Protein AF-A0A2I1F3T6-F1 (afdb_monomer_lite)

Organism: NCBI:txid588596

InterPro domains:
  IPR010921 Trp repressor/replication initiator [SSF48295] (9-61)

Foldseek 3Di:
DDDDDDDDPPPPDPDPDDDDDDPVRLVVLLVVVVVDPLVVSCVVSVDDSVVSVVSNVVVVVVVCVVVVDPDDDDDDDDDD

pLDDT: mean 73.62, std 18.25, range [37.22, 94.0]

Sequence (80 aa):
MLRKVAYCKVKQVVKRKKTLYSIKQKIEVIKYAEEYENNKVVEHFDIHYNMVGRWVKASLTWNIKTNGKSKQSNLDIANS

Structure (mmCIF, N/CA/C/O backbone):
data_AF-A0A2I1F3T6-F1
#
_entry.id   AF-A0A2I1F3T6-F1
#
loop_
_atom_site.group_PDB
_atom_site.id
_atom_site.type_symbol
_atom_site.label_atom_id
_atom_site.label_alt_id
_atom_site.label_comp_id
_atom_site.label_asym_id
_atom_site.label_entity_id
_atom_site.label_seq_id
_atom_site.pdbx_PDB_ins_code
_atom_site.Cartn_x
_atom_site.Cartn_y
_atom_site.Cartn_z
_atom_site.occupancy
_atom_site.B_iso_or_equiv
_atom_site.auth_seq_id
_atom_site.auth_comp_id
_atom_site.auth_asym_id
_atom_site.auth_atom_id
_atom_site.pdbx_PDB_model_num
ATOM 1 N N . MET A 1 1 ? 56.469 -17.097 -20.949 1.00 48.72 1 MET A N 1
ATOM 2 C CA . MET A 1 1 ? 55.282 -17.619 -20.232 1.00 48.72 1 MET A CA 1
ATOM 3 C C . MET A 1 1 ? 54.140 -16.621 -20.384 1.00 48.72 1 MET A C 1
ATOM 5 O O . MET A 1 1 ? 54.259 -15.510 -19.884 1.00 48.72 1 MET A O 1
ATOM 9 N N . LEU A 1 2 ? 53.075 -16.962 -21.115 1.00 52.44 2 LEU A N 1
ATOM 10 C CA . LEU A 1 2 ? 51.923 -16.071 -21.306 1.00 52.44 2 LEU A CA 1
ATOM 11 C C . LEU A 1 2 ? 51.036 -16.104 -20.053 1.00 52.44 2 LEU A C 1
ATOM 13 O O . LEU A 1 2 ? 50.426 -17.127 -19.747 1.00 52.44 2 LEU A O 1
ATOM 17 N N . ARG A 1 3 ? 50.984 -14.995 -19.306 1.00 58.12 3 ARG A N 1
ATOM 18 C CA . ARG A 1 3 ? 50.085 -14.848 -18.152 1.00 58.12 3 ARG A CA 1
ATOM 19 C C . ARG A 1 3 ? 48.646 -14.710 -18.656 1.00 58.12 3 ARG A C 1
ATOM 21 O O . ARG A 1 3 ? 48.316 -13.725 -19.309 1.00 58.12 3 ARG A O 1
ATOM 28 N N . LYS A 1 4 ? 47.782 -15.678 -18.341 1.00 58.34 4 LYS A N 1
ATOM 29 C CA . LYS A 1 4 ? 46.329 -15.542 -18.523 1.00 58.34 4 LYS A CA 1
ATOM 30 C C . LYS A 1 4 ? 45.779 -14.702 -17.374 1.00 58.34 4 LYS A C 1
ATOM 32 O O . LYS A 1 4 ? 45.732 -15.165 -16.238 1.00 58.34 4 LYS A O 1
ATOM 37 N N . VAL A 1 5 ? 45.394 -13.465 -17.666 1.00 64.31 5 VAL A N 1
ATOM 38 C CA . VAL A 1 5 ? 44.715 -12.591 -16.705 1.00 64.31 5 VAL A CA 1
ATOM 39 C C . VAL A 1 5 ? 43.226 -12.929 -16.748 1.00 64.31 5 VAL A C 1
ATOM 41 O O . VAL A 1 5 ? 42.588 -12.807 -17.793 1.00 64.31 5 VAL A O 1
ATOM 44 N N . ALA A 1 6 ? 42.676 -13.411 -15.633 1.00 65.50 6 ALA A N 1
ATOM 45 C CA . ALA A 1 6 ? 41.247 -13.660 -15.504 1.00 65.50 6 ALA A CA 1
ATOM 46 C C . ALA A 1 6 ? 40.511 -12.317 -15.416 1.00 65.50 6 ALA A C 1
ATOM 48 O O . ALA A 1 6 ? 40.703 -11.558 -14.468 1.00 65.50 6 ALA A O 1
ATOM 49 N N . TYR A 1 7 ? 39.676 -12.009 -16.407 1.00 63.88 7 TYR A N 1
ATOM 50 C CA . TYR A 1 7 ? 38.798 -10.847 -16.359 1.00 63.88 7 TYR A CA 1
ATOM 51 C C . TYR A 1 7 ? 37.480 -11.244 -15.681 1.00 63.88 7 TYR A C 1
ATOM 53 O O . TYR A 1 7 ? 36.753 -12.122 -16.144 1.00 63.88 7 TYR A O 1
ATOM 61 N N . CYS A 1 8 ? 37.145 -10.596 -14.567 1.00 60.50 8 CYS A N 1
ATOM 62 C CA . CYS A 1 8 ? 35.819 -10.725 -13.972 1.00 60.50 8 CYS A CA 1
ATOM 63 C C . CYS A 1 8 ? 34.818 -9.956 -14.843 1.00 60.50 8 CYS A C 1
ATOM 65 O O . CYS A 1 8 ? 34.847 -8.727 -14.901 1.00 60.50 8 CYS A O 1
ATOM 67 N N . LYS A 1 9 ? 33.923 -10.667 -15.537 1.00 65.62 9 LYS A N 1
ATOM 68 C CA . LYS A 1 9 ? 32.839 -10.054 -16.316 1.00 65.62 9 LYS A CA 1
ATOM 69 C C . LYS A 1 9 ? 31.872 -9.359 -15.351 1.00 65.62 9 LYS A C 1
ATOM 71 O O . LYS A 1 9 ? 31.076 -10.015 -14.680 1.00 65.62 9 LYS A O 1
ATOM 76 N N . VAL A 1 10 ? 31.964 -8.033 -15.254 1.00 68.81 10 VAL A N 1
ATOM 77 C CA . VAL A 1 10 ? 31.088 -7.216 -14.406 1.00 68.81 10 VAL A CA 1
ATOM 78 C C . VAL A 1 10 ? 29.658 -7.355 -14.933 1.00 68.81 10 VAL A C 1
ATOM 80 O O . VAL A 1 10 ? 29.348 -6.915 -16.041 1.00 68.81 10 VAL A O 1
ATOM 83 N N . LYS A 1 11 ? 28.781 -8.021 -14.173 1.00 69.38 11 LYS A N 1
ATOM 84 C CA . LYS A 1 11 ? 27.354 -8.110 -14.510 1.00 69.38 11 LYS A CA 1
ATOM 85 C C . LYS A 1 11 ? 26.774 -6.696 -14.475 1.00 69.38 11 LYS A C 1
ATOM 87 O O . LYS A 1 11 ? 26.715 -6.086 -13.410 1.00 69.38 11 LYS A O 1
ATOM 92 N N . GLN A 1 12 ? 26.345 -6.176 -15.624 1.00 67.06 12 GLN A N 1
ATOM 93 C CA . GLN A 1 12 ? 25.610 -4.915 -15.671 1.00 67.06 12 GLN A CA 1
ATOM 94 C C . GLN A 1 12 ? 24.279 -5.096 -14.932 1.00 67.06 12 GLN A C 1
ATOM 96 O O . GLN A 1 12 ? 23.380 -5.798 -15.393 1.00 67.06 12 GLN A O 1
ATOM 101 N N . VAL A 1 13 ? 24.167 -4.496 -13.748 1.00 67.88 13 VAL A N 1
ATOM 102 C CA . VAL A 1 13 ? 22.922 -4.472 -12.981 1.00 67.88 13 VAL A CA 1
ATOM 103 C C . VAL A 1 13 ? 22.012 -3.440 -13.634 1.00 67.88 13 VAL A C 1
ATOM 105 O O . VAL A 1 13 ? 22.192 -2.236 -13.450 1.00 67.88 13 VAL A O 1
ATOM 108 N N . VAL A 1 14 ? 21.036 -3.906 -14.415 1.00 72.06 14 VAL A N 1
ATOM 109 C CA . VAL A 1 14 ? 19.975 -3.045 -14.947 1.00 72.06 14 VAL A CA 1
ATOM 110 C C . VAL A 1 14 ? 19.226 -2.446 -13.758 1.00 72.06 14 VAL A C 1
ATOM 112 O O . VAL A 1 14 ? 18.519 -3.146 -13.027 1.00 72.06 14 VAL A O 1
ATOM 115 N N . LYS A 1 15 ? 19.411 -1.143 -13.525 1.00 68.00 15 LYS A N 1
ATOM 116 C CA . LYS A 1 15 ? 18.699 -0.416 -12.472 1.00 68.00 15 LYS A CA 1
ATOM 117 C C . LYS A 1 15 ? 17.215 -0.392 -12.836 1.00 68.00 15 LYS A C 1
ATOM 119 O O . LYS A 1 15 ? 16.816 0.277 -13.785 1.00 68.00 15 LYS A O 1
ATOM 124 N N . ARG A 1 16 ? 16.389 -1.128 -12.088 1.00 65.56 16 ARG A N 1
ATOM 125 C CA . ARG A 1 16 ? 14.930 -1.071 -12.242 1.00 65.56 16 ARG A CA 1
ATOM 126 C C . ARG A 1 16 ? 14.453 0.335 -11.878 1.00 65.56 16 ARG A C 1
ATOM 128 O O . ARG A 1 16 ? 14.776 0.829 -10.797 1.00 65.56 16 ARG A O 1
ATOM 135 N N . LYS A 1 17 ? 13.698 0.978 -12.775 1.00 68.44 17 LYS A N 1
ATOM 136 C CA . LYS A 1 17 ? 13.041 2.258 -12.484 1.00 68.44 17 LYS A CA 1
ATOM 137 C C . LYS A 1 17 ? 12.081 2.045 -11.317 1.00 68.44 17 LYS A C 1
ATOM 139 O O . LYS A 1 17 ? 11.225 1.167 -11.363 1.00 68.44 17 LYS A O 1
ATOM 144 N N . LYS A 1 18 ? 12.272 2.811 -10.247 1.00 67.44 18 LYS A N 1
ATOM 145 C CA . LYS A 1 18 ? 11.424 2.750 -9.059 1.00 67.44 18 LYS A CA 1
ATOM 146 C C . LYS A 1 18 ? 10.204 3.627 -9.318 1.00 67.44 18 LYS A C 1
ATOM 148 O O . LYS A 1 18 ? 10.362 4.830 -9.499 1.00 67.44 18 LYS A O 1
ATOM 153 N N . THR A 1 19 ? 9.010 3.043 -9.340 1.00 71.94 19 THR A N 1
ATOM 154 C CA . THR A 1 19 ? 7.766 3.814 -9.279 1.00 71.94 19 THR A CA 1
ATOM 155 C C . THR A 1 19 ? 7.704 4.506 -7.920 1.00 71.94 19 THR A C 1
ATOM 157 O O . THR A 1 19 ? 7.778 3.870 -6.864 1.00 71.94 19 THR A O 1
ATOM 160 N N . LEU A 1 20 ? 7.673 5.836 -7.948 1.00 80.25 20 LEU A N 1
ATOM 161 C CA . LEU A 1 20 ? 7.536 6.664 -6.759 1.00 80.25 20 LEU A CA 1
ATOM 162 C C . LEU A 1 20 ? 6.053 6.972 -6.577 1.00 80.25 20 LEU A C 1
ATOM 164 O O . LEU A 1 20 ? 5.421 7.520 -7.469 1.00 80.25 20 LEU A O 1
ATOM 168 N N . TYR A 1 21 ? 5.523 6.618 -5.411 1.00 85.25 21 TYR A N 1
ATOM 169 C CA . TYR A 1 21 ? 4.155 6.935 -5.016 1.00 85.25 21 TYR A CA 1
ATOM 170 C C . TYR A 1 21 ? 4.192 8.027 -3.959 1.00 85.25 21 TYR A C 1
ATOM 172 O O . TYR A 1 21 ? 4.956 7.923 -2.987 1.00 85.25 21 TYR A O 1
ATOM 180 N N . SER A 1 22 ? 3.361 9.049 -4.137 1.00 87.25 22 SER A N 1
ATOM 181 C CA . SER A 1 22 ? 3.214 10.114 -3.148 1.00 87.25 22 SER A CA 1
ATOM 182 C C . SER A 1 22 ? 2.589 9.578 -1.855 1.00 87.25 22 SER A C 1
ATOM 184 O O . SER A 1 22 ? 1.894 8.562 -1.847 1.00 87.25 22 SER A O 1
ATOM 186 N N . ILE A 1 23 ? 2.837 10.256 -0.732 1.00 84.12 23 ILE A N 1
ATOM 187 C CA . ILE A 1 23 ? 2.243 9.877 0.561 1.00 84.12 23 ILE A CA 1
ATOM 188 C C . ILE A 1 23 ? 0.711 9.958 0.491 1.00 84.12 23 ILE A C 1
ATOM 190 O O . ILE A 1 23 ? 0.039 9.059 0.983 1.00 84.12 23 ILE A O 1
ATOM 194 N N . LYS A 1 24 ? 0.170 10.980 -0.187 1.00 88.19 24 LYS A N 1
ATOM 195 C CA . LYS A 1 24 ? -1.276 11.154 -0.392 1.00 88.19 24 LYS A CA 1
ATOM 196 C C . LYS A 1 24 ? -1.895 9.960 -1.122 1.00 88.19 24 LYS A C 1
ATOM 198 O O . LYS A 1 24 ? -2.842 9.382 -0.607 1.00 88.19 24 LYS A O 1
ATOM 203 N N . GLN A 1 25 ? -1.288 9.531 -2.232 1.00 90.06 25 GLN A N 1
ATOM 204 C CA . GLN A 1 25 ? -1.738 8.343 -2.971 1.00 90.06 25 GLN A CA 1
ATOM 205 C C . GLN A 1 25 ? -1.739 7.088 -2.096 1.00 90.06 25 GLN A C 1
ATOM 207 O O . GLN A 1 25 ? -2.680 6.308 -2.134 1.00 90.06 25 GLN A O 1
ATOM 212 N N . LYS A 1 26 ? -0.706 6.886 -1.268 1.00 90.69 26 LYS A N 1
ATOM 213 C CA . LYS A 1 26 ? -0.666 5.728 -0.362 1.00 90.69 26 LYS A C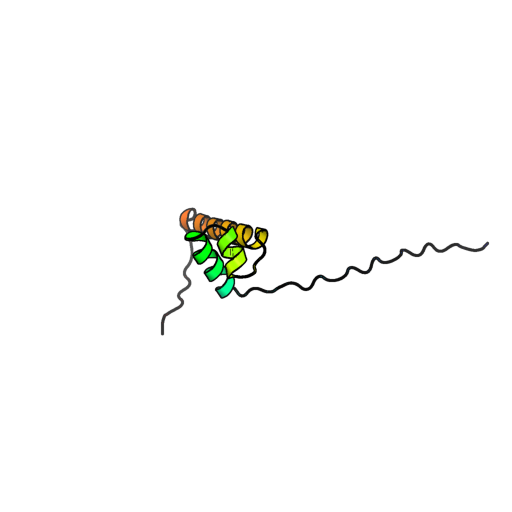A 1
ATOM 214 C C . LYS A 1 26 ? -1.803 5.757 0.655 1.00 90.69 26 LYS A C 1
ATOM 216 O O . LYS A 1 26 ? -2.384 4.714 0.923 1.00 90.69 26 LYS A O 1
ATOM 221 N N . ILE A 1 27 ? -2.098 6.929 1.220 1.00 90.25 27 ILE A N 1
ATOM 222 C CA . ILE A 1 27 ? -3.189 7.104 2.190 1.00 90.25 27 ILE A CA 1
ATOM 223 C C . ILE A 1 27 ? -4.537 6.798 1.535 1.00 90.25 27 ILE A C 1
ATOM 225 O O . ILE A 1 27 ? -5.348 6.098 2.127 1.00 90.25 27 ILE A O 1
ATOM 229 N N . GLU A 1 28 ? -4.762 7.291 0.321 1.00 92.44 28 GLU A N 1
ATOM 230 C CA . GLU A 1 28 ? -5.988 7.046 -0.440 1.00 92.44 28 GLU A CA 1
ATOM 231 C C . GLU A 1 28 ? -6.189 5.555 -0.739 1.00 92.44 28 GLU A C 1
ATOM 233 O O . GLU A 1 28 ? -7.253 5.008 -0.466 1.00 92.44 28 GLU A O 1
ATOM 238 N N . VAL A 1 29 ? -5.127 4.870 -1.170 1.00 92.06 29 VAL A N 1
ATOM 239 C CA . VAL A 1 29 ? -5.133 3.419 -1.413 1.00 92.06 29 VAL A CA 1
ATOM 240 C C . VAL A 1 29 ? -5.423 2.632 -0.136 1.00 92.06 29 VAL A C 1
ATOM 242 O O . VAL A 1 29 ? -6.163 1.656 -0.180 1.00 92.06 29 VAL A O 1
ATOM 245 N N . ILE A 1 30 ? -4.857 3.044 1.005 1.00 91.06 30 ILE A N 1
ATOM 246 C CA . ILE A 1 30 ? -5.118 2.395 2.297 1.00 91.06 30 ILE A CA 1
ATOM 247 C C . ILE A 1 30 ? -6.582 2.578 2.705 1.00 91.06 30 ILE A C 1
ATOM 249 O O . ILE A 1 30 ? -7.215 1.588 3.046 1.00 91.06 30 ILE A O 1
ATOM 253 N N . LYS A 1 31 ? -7.126 3.800 2.626 1.00 92.69 31 LYS A N 1
ATOM 254 C CA . LYS A 1 31 ? -8.537 4.074 2.952 1.00 92.69 31 LYS A CA 1
ATOM 255 C C . LYS A 1 31 ? -9.484 3.258 2.079 1.00 92.69 31 LYS A C 1
ATOM 257 O O . LYS A 1 31 ? -10.406 2.630 2.578 1.00 92.69 31 LYS A O 1
ATOM 262 N N . TYR A 1 32 ? -9.215 3.206 0.779 1.00 94.00 32 TYR A N 1
ATOM 263 C CA . TYR A 1 32 ? -10.016 2.404 -0.138 1.00 94.00 32 TYR A CA 1
ATOM 264 C C . TYR A 1 32 ? -9.919 0.901 0.180 1.00 94.00 32 TYR A C 1
ATOM 266 O O . TYR A 1 32 ? -10.908 0.182 0.099 1.00 94.00 32 TYR A O 1
ATOM 274 N N . ALA A 1 33 ? -8.747 0.416 0.599 1.00 91.88 33 ALA A N 1
ATOM 275 C CA . ALA A 1 33 ? -8.555 -0.975 1.012 1.00 91.88 33 ALA A CA 1
ATOM 276 C C . ALA A 1 33 ? -9.197 -1.330 2.370 1.00 91.88 33 ALA A C 1
ATOM 278 O O . ALA A 1 33 ? -9.293 -2.512 2.692 1.00 91.88 33 ALA A O 1
ATOM 279 N N . GLU A 1 34 ? -9.617 -0.348 3.178 1.00 88.19 34 GLU A N 1
ATOM 280 C CA . GLU A 1 34 ? -10.413 -0.595 4.392 1.00 88.19 34 GLU A CA 1
ATOM 281 C C . GLU A 1 34 ? -11.872 -0.932 4.047 1.00 88.19 34 GLU A C 1
ATOM 283 O O . GLU A 1 34 ? -12.502 -1.724 4.746 1.00 88.19 34 GLU A O 1
ATOM 288 N N . GLU A 1 35 ? -12.393 -0.368 2.955 1.00 91.25 35 GLU A N 1
ATOM 289 C CA . GLU A 1 35 ? -13.779 -0.554 2.507 1.00 91.25 35 GLU A CA 1
ATOM 290 C C . GLU A 1 35 ? -13.933 -1.691 1.483 1.00 91.25 35 GLU A C 1
ATOM 292 O O . GLU A 1 35 ? -14.984 -2.332 1.410 1.00 91.25 35 GLU A O 1
ATOM 297 N N . TYR A 1 36 ? -12.893 -1.955 0.688 1.00 91.31 36 TYR A N 1
ATOM 298 C CA . TYR A 1 36 ? -12.936 -2.890 -0.435 1.00 91.31 36 TYR A CA 1
ATOM 299 C C . TYR A 1 36 ? -11.817 -3.930 -0.370 1.00 91.31 36 TYR A C 1
ATOM 301 O O . TYR A 1 36 ? -10.717 -3.687 0.118 1.00 91.31 36 TYR A O 1
ATOM 309 N N . GLU A 1 37 ? -12.073 -5.104 -0.948 1.00 88.12 37 GLU A N 1
ATOM 310 C CA . GLU A 1 37 ? -11.055 -6.143 -1.090 1.00 88.12 37 GLU A CA 1
ATOM 311 C C . GLU A 1 37 ? -9.864 -5.674 -1.940 1.00 88.12 37 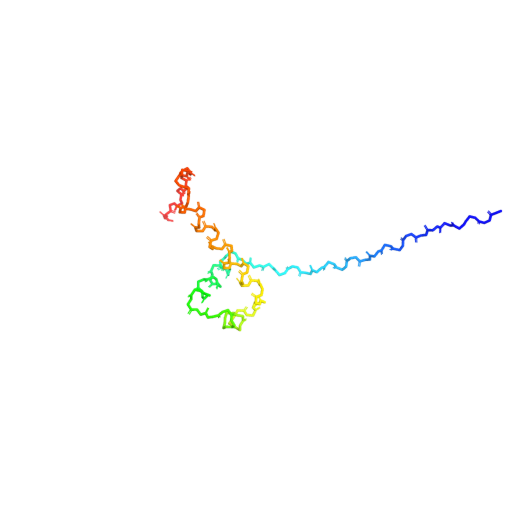GLU A C 1
ATOM 313 O O . GLU A 1 37 ? -10.013 -4.938 -2.920 1.00 88.12 37 GLU A O 1
ATOM 318 N N . ASN A 1 38 ? -8.677 -6.204 -1.634 1.00 84.81 38 ASN A N 1
ATOM 319 C CA . ASN A 1 38 ? -7.428 -5.883 -2.331 1.00 84.81 38 ASN A CA 1
ATOM 320 C C . ASN A 1 38 ? -7.519 -6.016 -3.860 1.00 84.81 38 ASN A C 1
ATOM 322 O O . ASN A 1 38 ? -6.876 -5.247 -4.567 1.00 84.81 38 ASN A O 1
ATOM 326 N N . ASN A 1 39 ? -8.304 -6.963 -4.382 1.00 88.31 39 ASN A N 1
ATOM 327 C CA . ASN A 1 39 ? -8.459 -7.146 -5.828 1.00 88.31 39 ASN A CA 1
ATOM 328 C C . ASN A 1 39 ? -9.085 -5.915 -6.496 1.00 88.31 39 ASN A C 1
ATOM 330 O O . ASN A 1 39 ? -8.599 -5.471 -7.533 1.00 88.31 39 ASN A O 1
ATOM 334 N N . LYS A 1 40 ? -10.094 -5.310 -5.858 1.00 90.69 40 LYS A N 1
ATOM 335 C CA . LYS A 1 40 ? -10.728 -4.078 -6.350 1.00 90.69 40 LYS A CA 1
ATOM 336 C C . LYS A 1 40 ? -9.788 -2.881 -6.253 1.00 90.69 40 LYS A C 1
ATOM 338 O O . LYS A 1 40 ? -9.788 -2.023 -7.125 1.00 90.69 40 LYS A O 1
ATOM 343 N N . VAL A 1 41 ? -8.948 -2.837 -5.218 1.00 92.69 41 VAL A N 1
ATOM 344 C CA . VAL A 1 41 ? -7.939 -1.779 -5.040 1.00 92.69 41 VAL A CA 1
ATOM 345 C C . VAL A 1 41 ? -6.886 -1.839 -6.153 1.00 92.69 41 VAL A C 1
ATOM 347 O O . VAL A 1 41 ? -6.490 -0.809 -6.695 1.00 92.69 41 VAL A O 1
ATOM 350 N N . VAL A 1 42 ? -6.436 -3.047 -6.506 1.00 92.19 42 VAL A N 1
ATOM 351 C CA . VAL A 1 42 ? -5.476 -3.273 -7.599 1.00 92.19 42 VAL A CA 1
ATOM 352 C C . VAL A 1 42 ? -6.039 -2.768 -8.923 1.00 92.19 42 VAL A C 1
ATOM 354 O O . VAL A 1 42 ? -5.340 -2.050 -9.630 1.00 92.19 42 VAL A O 1
ATOM 357 N N . GLU A 1 43 ? -7.292 -3.108 -9.224 1.00 93.56 43 GLU A N 1
ATOM 358 C CA . GLU A 1 43 ? -7.979 -2.677 -10.444 1.00 93.56 43 GLU A CA 1
ATOM 359 C C . GLU A 1 43 ? -8.193 -1.158 -10.481 1.00 93.56 43 GLU A C 1
ATOM 361 O O . GLU A 1 43 ? -7.933 -0.523 -11.499 1.00 93.56 43 GLU A O 1
ATO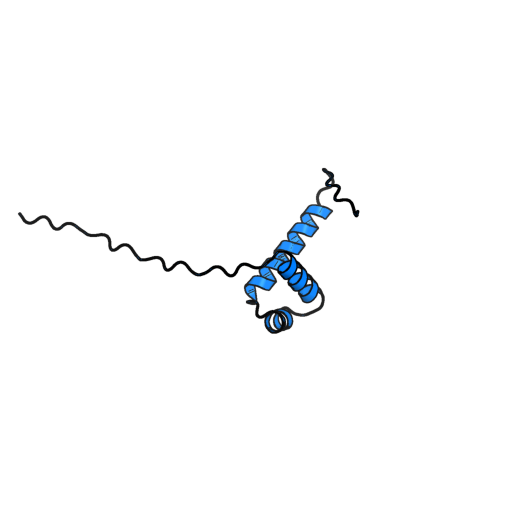M 366 N N . HIS A 1 44 ? -8.606 -0.557 -9.361 1.00 92.88 44 HIS A N 1
ATOM 367 C CA . HIS A 1 44 ? -8.922 0.869 -9.300 1.00 92.88 44 HIS A CA 1
ATOM 368 C C . HIS A 1 44 ? -7.688 1.772 -9.434 1.00 92.88 44 HIS A C 1
ATOM 370 O O . HIS A 1 44 ? -7.744 2.804 -10.099 1.00 92.88 44 HIS A O 1
ATOM 376 N N . PHE A 1 45 ? -6.571 1.402 -8.798 1.00 88.88 45 PHE A N 1
ATOM 377 C CA . PHE A 1 45 ? -5.372 2.247 -8.745 1.00 88.88 45 PHE A CA 1
ATOM 378 C C . PHE A 1 45 ? -4.244 1.804 -9.687 1.00 88.88 45 PHE A C 1
ATOM 380 O O . PHE A 1 45 ? -3.214 2.478 -9.735 1.00 88.88 45 PHE A O 1
ATOM 387 N N . ASP A 1 46 ? -4.401 0.679 -10.391 1.00 90.88 46 ASP A N 1
ATOM 388 C CA . ASP A 1 46 ? -3.338 0.028 -11.172 1.00 90.88 46 ASP A CA 1
ATOM 389 C C . ASP A 1 46 ? -2.051 -0.175 -10.341 1.00 90.88 46 ASP A C 1
ATOM 391 O O . ASP A 1 46 ? -0.922 0.157 -10.719 1.00 90.88 46 ASP A O 1
ATOM 395 N N . ILE A 1 47 ? -2.229 -0.673 -9.114 1.00 89.50 47 ILE A N 1
ATOM 396 C CA . ILE A 1 47 ? -1.133 -0.930 -8.175 1.00 89.50 47 ILE A CA 1
ATOM 397 C C . ILE A 1 47 ? -1.006 -2.423 -7.964 1.00 89.50 47 ILE A C 1
ATOM 399 O O . ILE A 1 47 ? -1.972 -3.124 -7.702 1.00 89.50 47 ILE A O 1
ATOM 403 N N . HIS A 1 48 ? 0.227 -2.914 -7.980 1.00 90.25 48 HIS A N 1
ATOM 404 C CA . HIS A 1 48 ? 0.501 -4.324 -7.757 1.00 90.25 48 HIS A CA 1
ATOM 405 C C . HIS A 1 48 ? -0.039 -4.810 -6.397 1.00 90.25 48 HIS A C 1
ATOM 407 O O . HIS A 1 48 ? 0.277 -4.232 -5.358 1.00 90.25 48 HIS A O 1
ATOM 413 N N . TYR A 1 49 ? -0.743 -5.945 -6.372 1.00 89.31 49 TYR A N 1
ATOM 414 C CA . TYR A 1 49 ? -1.368 -6.525 -5.168 1.00 89.31 49 TYR A CA 1
ATOM 415 C C . TYR A 1 49 ? -0.455 -6.542 -3.926 1.00 89.31 49 TYR A C 1
ATOM 417 O O . TYR A 1 49 ? -0.793 -6.037 -2.855 1.00 89.31 49 TYR A O 1
ATOM 425 N N . ASN A 1 50 ? 0.772 -7.048 -4.087 1.00 89.38 50 ASN A N 1
ATOM 426 C CA . ASN A 1 50 ? 1.768 -7.095 -3.010 1.00 89.38 50 ASN A CA 1
ATOM 427 C C . ASN A 1 50 ? 2.132 -5.722 -2.419 1.00 89.38 50 ASN A C 1
ATOM 429 O O . ASN A 1 50 ? 2.549 -5.649 -1.263 1.00 89.38 50 ASN A O 1
ATOM 433 N N . MET A 1 51 ? 2.031 -4.641 -3.194 1.00 90.31 51 MET A N 1
ATOM 434 C CA . MET A 1 51 ? 2.280 -3.284 -2.706 1.00 90.31 51 MET A CA 1
ATOM 435 C C . MET A 1 51 ? 1.151 -2.821 -1.790 1.00 90.31 51 MET A C 1
ATOM 437 O O . MET A 1 51 ? 1.439 -2.332 -0.698 1.00 90.31 51 MET A O 1
ATOM 441 N N . VAL A 1 52 ? -0.100 -3.048 -2.199 1.00 91.06 52 VAL A N 1
ATOM 442 C CA . VAL A 1 52 ? -1.296 -2.726 -1.408 1.00 91.06 52 VAL A CA 1
ATOM 443 C C . VAL A 1 52 ? -1.222 -3.421 -0.049 1.00 91.06 52 VAL A C 1
ATOM 445 O O . VAL A 1 52 ? -1.232 -2.756 0.987 1.00 91.06 52 VAL A O 1
ATOM 448 N N . GLY A 1 53 ? -0.980 -4.736 -0.034 1.00 90.62 53 GLY A N 1
ATOM 449 C CA . GLY A 1 53 ? -0.860 -5.493 1.217 1.00 90.62 53 GLY A CA 1
ATOM 450 C C . GLY A 1 53 ? 0.279 -5.008 2.127 1.00 90.62 53 GLY A C 1
ATOM 451 O O . GLY A 1 53 ? 0.133 -4.964 3.350 1.00 90.62 53 GLY A O 1
ATOM 452 N N . ARG A 1 54 ? 1.414 -4.580 1.553 1.00 90.44 54 ARG A N 1
ATOM 453 C CA . ARG A 1 54 ? 2.521 -3.990 2.330 1.00 90.44 54 ARG A CA 1
ATOM 454 C C . ARG A 1 54 ? 2.133 -2.657 2.961 1.00 90.44 54 ARG A C 1
ATOM 456 O O . ARG A 1 54 ? 2.556 -2.391 4.083 1.00 90.44 54 ARG A O 1
ATOM 463 N N . TRP A 1 55 ? 1.374 -1.824 2.257 1.00 91.69 55 TRP A N 1
ATOM 464 C CA . TRP A 1 55 ? 0.944 -0.521 2.764 1.00 91.69 55 TRP A CA 1
ATOM 465 C C . TRP A 1 55 ? -0.115 -0.649 3.853 1.00 91.69 55 TRP A C 1
ATOM 467 O O . TRP A 1 55 ? 0.040 -0.010 4.889 1.00 91.69 55 TRP A O 1
ATOM 477 N N . VAL A 1 56 ? -1.095 -1.539 3.687 1.00 88.75 56 VAL A N 1
ATOM 478 C CA . VAL A 1 56 ? -2.104 -1.837 4.719 1.00 88.75 56 VAL A CA 1
ATOM 479 C C . VAL A 1 56 ? -1.448 -2.417 5.980 1.00 88.75 56 VAL A C 1
ATOM 481 O O . VAL A 1 56 ? -1.716 -1.996 7.102 1.00 88.75 56 VAL A O 1
ATOM 484 N N . LYS A 1 57 ? -0.489 -3.339 5.837 1.00 89.94 57 LYS A N 1
ATOM 485 C CA . LYS A 1 57 ? 0.245 -3.866 7.002 1.00 89.94 57 LYS A CA 1
ATOM 486 C C . LYS A 1 57 ? 1.090 -2.792 7.698 1.00 89.94 57 LYS A C 1
ATOM 488 O O . LYS A 1 57 ? 1.211 -2.785 8.927 1.00 89.94 57 LYS A O 1
ATOM 493 N N . ALA A 1 58 ? 1.692 -1.891 6.922 1.00 87.62 58 ALA A N 1
ATOM 494 C CA . ALA A 1 58 ? 2.451 -0.771 7.462 1.00 87.62 58 ALA A CA 1
ATOM 495 C C . ALA A 1 58 ? 1.547 0.235 8.196 1.00 87.62 58 ALA A C 1
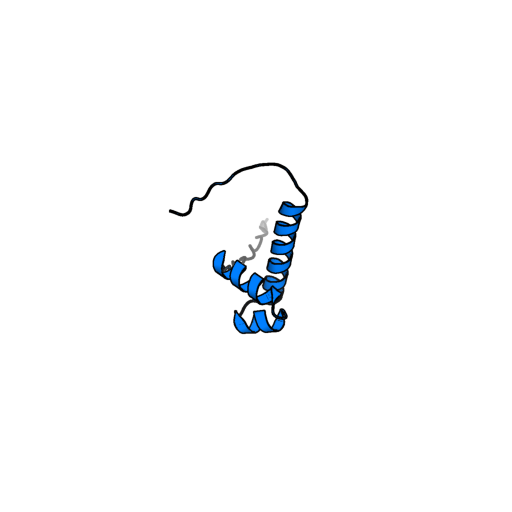ATOM 497 O O . ALA A 1 58 ? 1.936 0.695 9.269 1.00 87.62 58 ALA A O 1
ATOM 498 N N . SER A 1 59 ? 0.345 0.525 7.682 1.00 85.38 59 SER A N 1
ATOM 499 C CA . SER A 1 59 ? -0.607 1.434 8.337 1.00 85.38 59 SER A CA 1
ATOM 500 C C . SER A 1 59 ? -1.109 0.875 9.667 1.00 85.38 59 SER A C 1
ATOM 502 O O . SER A 1 59 ? -1.098 1.591 10.668 1.00 85.38 59 SER A O 1
ATOM 504 N N . LEU A 1 60 ? -1.418 -0.424 9.726 1.00 82.62 60 LEU A N 1
ATOM 505 C CA . LEU A 1 60 ? -1.739 -1.118 10.978 1.00 82.62 60 LEU A CA 1
ATOM 506 C C . LEU A 1 60 ? -0.590 -1.022 11.987 1.00 82.62 60 LEU A C 1
ATOM 508 O O . LEU A 1 60 ? -0.810 -0.746 13.161 1.00 82.62 60 LEU A O 1
ATOM 512 N N . THR A 1 61 ? 0.653 -1.194 11.532 1.00 79.25 61 THR A N 1
ATOM 513 C CA . THR A 1 61 ? 1.834 -1.083 12.402 1.00 79.25 61 THR A CA 1
ATOM 514 C C . THR A 1 61 ? 2.000 0.334 12.955 1.00 79.25 61 THR A C 1
ATOM 516 O O . THR A 1 61 ? 2.367 0.488 14.119 1.00 79.25 61 THR A O 1
ATOM 519 N N . TRP A 1 62 ? 1.724 1.370 12.156 1.00 70.75 62 TRP A N 1
ATOM 520 C CA . TRP A 1 62 ? 1.707 2.755 12.634 1.00 70.75 62 TRP A CA 1
ATOM 521 C C . TRP A 1 62 ? 0.618 2.985 13.684 1.00 70.75 62 TRP A C 1
ATOM 523 O O . TRP A 1 62 ? 0.923 3.551 14.730 1.00 70.75 62 TRP A O 1
ATOM 533 N N . ASN A 1 63 ? -0.588 2.462 13.464 1.00 61.75 63 ASN A N 1
ATOM 534 C CA . ASN A 1 63 ? -1.713 2.591 14.394 1.00 61.75 63 ASN A CA 1
ATOM 535 C C . ASN A 1 63 ? -1.483 1.820 15.720 1.00 61.75 63 ASN A C 1
ATOM 537 O O . ASN A 1 63 ? -1.742 2.315 16.817 1.00 61.75 63 ASN A O 1
ATOM 541 N N . ILE A 1 64 ? -0.876 0.630 15.659 1.00 56.50 64 ILE A N 1
ATOM 542 C CA . ILE A 1 64 ? -0.484 -0.138 16.856 1.00 56.50 64 ILE A CA 1
ATOM 543 C C . ILE A 1 64 ? 0.600 0.604 17.652 1.00 56.50 64 ILE A C 1
ATOM 545 O O . ILE A 1 64 ? 0.584 0.597 18.882 1.00 56.50 64 ILE A O 1
ATOM 549 N N . LYS A 1 65 ? 1.542 1.274 16.975 1.00 52.31 65 LYS A N 1
ATOM 550 C CA . LYS A 1 65 ? 2.599 2.047 17.645 1.00 52.31 65 LYS A CA 1
ATOM 551 C C . LYS A 1 65 ? 2.054 3.283 18.365 1.00 52.31 65 LYS A C 1
ATOM 553 O O . LYS A 1 65 ? 2.622 3.646 19.391 1.00 52.31 65 LYS A O 1
ATOM 558 N N . THR A 1 66 ? 0.981 3.893 17.858 1.00 48.78 66 THR A N 1
ATOM 559 C CA . THR A 1 66 ? 0.308 5.033 18.501 1.00 48.78 66 THR A CA 1
ATOM 560 C C . THR A 1 66 ? -0.593 4.603 19.658 1.00 48.78 66 THR A C 1
ATOM 562 O O . THR A 1 66 ? -0.601 5.276 20.682 1.00 48.78 66 THR A O 1
ATOM 565 N N . ASN A 1 67 ? -1.271 3.453 19.563 1.00 47.72 67 ASN A N 1
ATOM 566 C CA . ASN A 1 67 ? -2.151 2.961 20.636 1.00 47.72 67 ASN A CA 1
ATOM 567 C C . ASN A 1 67 ? -1.424 2.148 21.723 1.00 47.72 67 ASN A C 1
ATOM 569 O O . ASN A 1 67 ? -1.918 2.034 22.841 1.00 47.72 67 ASN A O 1
ATOM 573 N N . GLY A 1 68 ? -0.243 1.596 21.429 1.00 43.66 68 GLY A N 1
ATOM 574 C CA . GLY A 1 68 ? 0.552 0.797 22.370 1.00 43.66 68 GLY A CA 1
ATOM 575 C C . GLY A 1 68 ? 1.637 1.564 23.132 1.00 43.66 68 GLY A C 1
ATOM 576 O O . GLY A 1 68 ? 2.334 0.969 23.954 1.00 43.66 68 GLY A O 1
ATOM 577 N N . LYS A 1 69 ? 1.833 2.862 22.863 1.00 44.62 69 LYS A N 1
ATOM 578 C CA . LYS A 1 69 ? 2.822 3.696 23.560 1.00 44.62 69 LYS A CA 1
ATOM 579 C C . LYS A 1 69 ? 2.240 5.059 23.903 1.00 44.62 69 LYS A C 1
ATOM 581 O O . LYS A 1 69 ? 2.484 6.057 23.232 1.00 44.62 69 LYS A O 1
ATOM 586 N N . SER A 1 70 ? 1.557 5.112 25.038 1.00 55.81 70 SER A N 1
ATOM 587 C CA . SER A 1 70 ? 1.568 6.310 25.865 1.00 55.81 70 SER A CA 1
ATOM 588 C C . SER A 1 70 ? 3.027 6.673 26.195 1.00 55.81 70 SER A C 1
ATOM 590 O O . SER A 1 70 ? 3.649 6.044 27.050 1.00 55.81 70 SER A O 1
ATOM 592 N N . LYS A 1 71 ? 3.602 7.631 25.449 1.00 50.56 71 LYS A N 1
ATOM 593 C CA . LYS A 1 71 ? 4.495 8.725 25.905 1.00 50.56 71 LYS A CA 1
ATOM 594 C C . LYS A 1 71 ? 5.226 9.403 24.727 1.00 50.56 71 LYS A C 1
ATOM 596 O O . LYS A 1 71 ? 6.029 8.758 24.059 1.00 50.56 71 LYS A O 1
ATOM 601 N N . GLN A 1 72 ? 5.017 10.729 24.641 1.00 45.84 72 GLN A N 1
ATOM 602 C CA . GLN A 1 72 ? 5.857 11.782 24.026 1.00 45.84 72 GLN A CA 1
ATOM 603 C C . GLN A 1 72 ? 5.899 11.827 22.478 1.00 45.84 72 GLN A C 1
ATOM 605 O O . GLN A 1 72 ? 6.174 10.819 21.845 1.00 45.84 72 GLN A O 1
ATOM 610 N N . SER A 1 73 ? 5.674 12.938 21.765 1.00 39.31 73 SER A N 1
ATOM 611 C CA . SER A 1 73 ? 5.624 14.382 22.076 1.00 39.31 73 SER A CA 1
ATOM 612 C C . SER A 1 73 ? 4.896 15.135 20.952 1.00 39.31 73 SER A C 1
ATOM 614 O O . SER A 1 73 ? 4.959 14.706 19.803 1.00 39.31 73 SER A O 1
ATOM 616 N N . ASN A 1 74 ? 4.290 16.273 21.310 1.00 46.50 74 ASN A N 1
ATOM 617 C CA . ASN A 1 74 ? 3.788 17.362 20.461 1.00 46.50 74 ASN A CA 1
ATOM 618 C C . ASN A 1 74 ? 4.380 17.434 19.044 1.00 46.50 74 ASN A C 1
ATOM 620 O O . ASN A 1 74 ? 5.594 17.552 18.875 1.00 46.50 74 ASN A O 1
ATOM 624 N N . LEU A 1 75 ? 3.497 17.522 18.050 1.00 44.34 75 LEU A N 1
ATOM 625 C CA . LEU A 1 75 ? 3.740 18.390 16.907 1.00 44.34 75 LEU A CA 1
ATOM 626 C C . LEU A 1 75 ? 2.436 19.110 16.571 1.00 44.34 75 LEU A C 1
ATOM 628 O O . LEU A 1 75 ? 1.547 18.565 15.917 1.00 44.34 75 LEU A O 1
ATOM 632 N N . ASP A 1 76 ? 2.344 20.335 17.070 1.00 47.31 76 ASP A N 1
ATOM 633 C CA . ASP A 1 76 ? 1.410 21.338 16.594 1.00 47.31 76 ASP A CA 1
ATOM 634 C C . ASP A 1 76 ? 1.656 21.546 15.096 1.00 47.31 76 ASP A C 1
ATOM 636 O O . ASP A 1 76 ? 2.722 22.008 14.689 1.00 47.31 76 ASP A O 1
ATOM 640 N N . ILE A 1 77 ? 0.678 21.211 14.257 1.00 44.19 77 ILE A N 1
ATOM 641 C CA . ILE A 1 77 ? 0.536 21.874 12.962 1.00 44.19 77 ILE A CA 1
ATOM 642 C C . ILE A 1 77 ? -0.860 22.462 12.956 1.00 44.19 77 ILE A C 1
ATOM 644 O O . ILE A 1 77 ? -1.864 21.788 12.728 1.00 44.19 77 ILE A O 1
ATOM 648 N N . ALA A 1 78 ? -0.856 23.739 13.318 1.00 38.53 78 ALA A N 1
ATOM 649 C CA . ALA A 1 78 ? -1.963 24.657 13.281 1.00 38.53 78 ALA A CA 1
ATOM 650 C C . ALA A 1 78 ? -2.680 24.603 11.928 1.00 38.53 78 ALA A C 1
ATOM 652 O O . ALA A 1 78 ? -2.058 24.658 10.867 1.00 38.53 78 ALA A O 1
ATOM 653 N N . ASN A 1 79 ? -4.007 24.570 12.003 1.00 40.00 79 ASN A N 1
ATOM 654 C CA . ASN A 1 7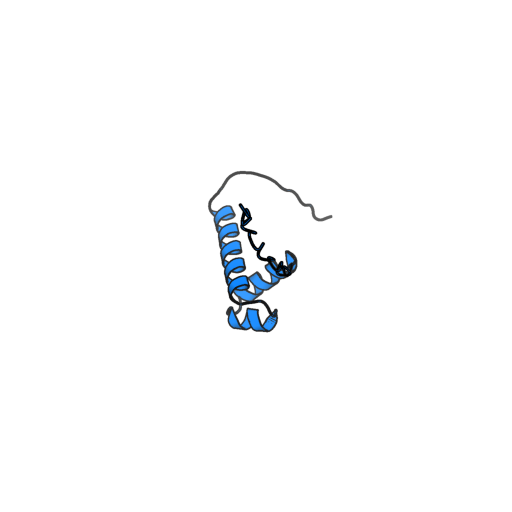9 ? -4.826 25.260 11.024 1.00 40.00 79 ASN A CA 1
ATOM 655 C C . ASN A 1 79 ? -4.544 26.763 11.165 1.00 40.00 79 ASN A C 1
ATOM 657 O O . ASN A 1 79 ? -4.774 27.319 12.241 1.00 40.00 79 ASN A O 1
ATOM 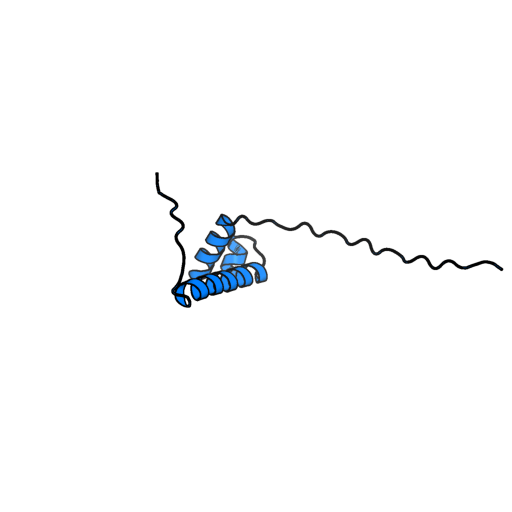661 N N . SER A 1 80 ? -4.078 27.402 10.096 1.00 37.22 80 SER A N 1
ATOM 662 C CA . SER A 1 80 ? -4.376 28.803 9.796 1.00 37.22 80 SER A CA 1
ATOM 663 C C . SER A 1 80 ? -4.331 29.034 8.296 1.00 37.22 80 SER A C 1
ATOM 665 O O . SER A 1 80 ? -3.559 28.325 7.612 1.00 37.22 80 SER A O 1
#

Radius of gyration: 22.6 Å; chains: 1; bounding box: 69×46×47 Å

Secondary structure (DSSP, 8-state):
---------------PPPPP--HHHHHHHHHHHHHS-HHHHHHHHT--HHHHHHHHHHHHHHHHHHHS------------